Protein AF-W7D2L2-F1 (afdb_monomer_lite)

Secondary structure (DSSP, 8-state):
-EEEESS-----SEEEEPPTTHHHHHHIIIII----SS--EEEE-GGGT-GGGSSTT-EEEEEE-----GGG---HHHHHHHHTT---

Sequence (88 aa):
MYIGLDKNYPIAHQSVIFPKNAKKYSDELLSKKILSDDFAVYVINPSATDTTMAPIGHSALRLMVPVPNNQSHIDWEKEKPSFEKKSA

Foldseek 3Di:
DKDKFQADDPDAQKDKDAFPDNPVQCCCQEPVQHDDLTWMKIKGWVCNPDVVCHPPRMTMIDIDTRGHPCVSVDPCVVCVVVNVPRDD

pLDDT: mean 93.39, std 5.68, range [58.84, 97.69]

Organism: NCBI:txid1265822

Structure (mmCIF, N/CA/C/O backbone):
data_AF-W7D2L2-F1
#
_entry.id   AF-W7D2L2-F1
#
loop_
_atom_site.group_PDB
_atom_site.id
_atom_site.type_symbol
_atom_site.label_atom_id
_atom_site.label_alt_id
_atom_site.label_comp_id
_atom_site.label_asym_id
_atom_site.label_entity_id
_atom_site.label_seq_id
_atom_site.pdbx_PDB_ins_code
_atom_site.Cartn_x
_atom_site.Cartn_y
_atom_site.Cartn_z
_atom_site.occupancy
_atom_site.B_iso_or_equiv
_atom_site.auth_seq_id
_atom_site.auth_comp_id
_atom_site.auth_asym_id
_atom_site.auth_atom_id
_atom_site.pdbx_PDB_model_num
ATOM 1 N N . MET A 1 1 ? 4.572 -6.775 0.769 1.00 87.19 1 MET A N 1
ATOM 2 C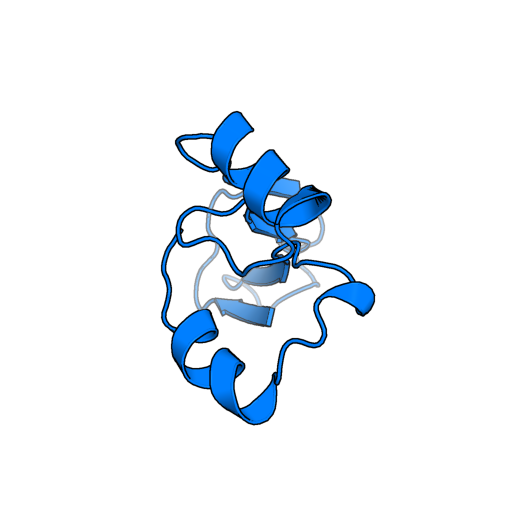 CA . MET A 1 1 ? 4.417 -7.854 -0.229 1.00 87.19 1 MET A CA 1
ATOM 3 C C . MET A 1 1 ? 5.298 -7.547 -1.434 1.00 87.19 1 MET A C 1
ATOM 5 O O . MET A 1 1 ? 5.390 -6.382 -1.803 1.00 87.19 1 MET A O 1
ATOM 9 N N . TYR A 1 2 ? 5.964 -8.548 -2.008 1.00 92.25 2 TYR A N 1
ATOM 10 C CA . TYR A 1 2 ? 6.731 -8.418 -3.254 1.00 92.25 2 TYR A CA 1
ATOM 11 C C . TYR A 1 2 ? 6.004 -9.201 -4.346 1.00 92.25 2 TYR A C 1
ATOM 13 O O . TYR A 1 2 ? 5.567 -10.319 -4.085 1.00 92.25 2 TYR A O 1
ATOM 21 N N . ILE A 1 3 ? 5.836 -8.610 -5.526 1.00 92.62 3 ILE A N 1
ATOM 22 C CA . ILE A 1 3 ? 5.055 -9.175 -6.628 1.00 92.62 3 ILE A CA 1
ATOM 23 C C . ILE A 1 3 ? 5.895 -9.121 -7.899 1.00 92.62 3 ILE A C 1
ATOM 25 O O . ILE A 1 3 ? 6.362 -8.052 -8.282 1.00 92.62 3 ILE A O 1
ATOM 29 N N . GLY A 1 4 ? 6.056 -10.261 -8.563 1.00 93.56 4 GLY A N 1
ATOM 30 C CA . GLY A 1 4 ? 6.494 -10.305 -9.955 1.00 93.56 4 GLY A CA 1
ATOM 31 C C . GLY A 1 4 ? 5.276 -10.283 -10.872 1.00 93.56 4 GLY A C 1
ATOM 32 O O . GLY A 1 4 ? 4.328 -11.033 -10.648 1.00 93.56 4 GLY A O 1
ATOM 33 N N . LEU A 1 5 ? 5.296 -9.424 -11.882 1.00 94.06 5 LEU A N 1
ATOM 34 C CA . LEU A 1 5 ? 4.259 -9.319 -12.899 1.00 94.06 5 LEU A CA 1
ATOM 35 C C . LEU A 1 5 ? 4.816 -9.779 -14.244 1.00 94.06 5 LEU A C 1
ATOM 37 O O . LEU A 1 5 ? 5.932 -9.426 -14.617 1.00 94.06 5 LEU A O 1
ATOM 41 N N . ASP A 1 6 ? 4.004 -10.526 -14.987 1.00 94.25 6 ASP A N 1
ATOM 42 C CA . ASP A 1 6 ? 4.301 -11.046 -16.330 1.00 94.25 6 ASP A CA 1
ATOM 43 C C . ASP A 1 6 ? 4.342 -9.958 -17.416 1.00 94.25 6 ASP A C 1
ATOM 45 O O . ASP A 1 6 ? 4.635 -10.226 -18.581 1.00 94.25 6 ASP A O 1
ATOM 49 N N . LYS A 1 7 ? 3.999 -8.727 -17.032 1.00 92.75 7 LYS A N 1
ATOM 50 C CA . LYS A 1 7 ? 3.874 -7.564 -17.900 1.00 92.75 7 LYS A CA 1
ATOM 51 C C . LYS A 1 7 ? 4.430 -6.322 -17.224 1.00 92.75 7 LYS A C 1
ATOM 53 O O . LYS A 1 7 ? 4.446 -6.193 -15.996 1.00 92.75 7 LYS A O 1
ATOM 58 N N . ASN A 1 8 ? 4.793 -5.360 -18.058 1.00 89.06 8 ASN A N 1
ATOM 59 C CA . ASN A 1 8 ? 5.035 -3.992 -17.637 1.00 89.06 8 ASN A CA 1
ATOM 60 C C . ASN A 1 8 ? 3.727 -3.212 -17.591 1.00 89.06 8 ASN A C 1
ATOM 62 O O . ASN A 1 8 ? 3.006 -3.122 -18.584 1.00 89.06 8 ASN A O 1
ATOM 66 N N . TYR A 1 9 ? 3.457 -2.609 -16.439 1.00 86.69 9 TYR A N 1
ATOM 67 C CA . TYR A 1 9 ? 2.371 -1.654 -16.266 1.00 86.69 9 TYR A CA 1
ATOM 68 C C . TYR A 1 9 ? 2.945 -0.235 -16.197 1.00 86.69 9 TYR A C 1
ATOM 70 O O . TYR A 1 9 ? 4.029 -0.056 -15.634 1.00 86.69 9 TYR A O 1
ATOM 78 N N . PRO A 1 10 ? 2.239 0.785 -16.721 1.00 89.19 10 PRO A N 1
ATOM 79 C CA . PRO A 1 10 ? 2.684 2.179 -16.700 1.00 89.19 10 PRO A CA 1
ATOM 80 C C . PRO A 1 10 ? 2.504 2.811 -15.306 1.00 89.19 10 PRO A C 1
ATOM 82 O O . PRO A 1 10 ? 1.863 3.845 -15.144 1.00 89.19 10 PRO A O 1
ATOM 85 N N . ILE A 1 11 ? 3.043 2.157 -14.278 1.00 93.00 11 ILE A N 1
ATOM 86 C CA . ILE A 1 11 ? 3.062 2.621 -12.891 1.00 93.00 11 ILE A CA 1
ATOM 87 C C . ILE A 1 11 ? 4.403 3.321 -12.668 1.00 93.00 11 ILE A C 1
ATOM 89 O O . ILE A 1 11 ? 5.452 2.745 -12.958 1.00 93.00 11 ILE A O 1
ATOM 93 N N . ALA A 1 12 ? 4.381 4.545 -12.141 1.00 95.75 12 ALA A N 1
ATOM 94 C CA . ALA A 1 12 ? 5.599 5.287 -11.823 1.00 95.75 12 ALA A CA 1
ATOM 95 C C . ALA A 1 12 ? 6.458 4.557 -10.775 1.00 95.75 12 ALA A C 1
ATOM 97 O O . ALA A 1 12 ? 5.941 3.749 -10.001 1.00 95.75 12 ALA A O 1
ATOM 98 N N . HIS A 1 13 ? 7.752 4.898 -10.698 1.00 96.12 13 HIS A N 1
ATOM 99 C CA . HIS A 1 13 ? 8.693 4.280 -9.749 1.00 96.12 13 HIS A CA 1
ATOM 100 C C . HIS A 1 13 ? 8.146 4.244 -8.320 1.00 96.12 13 HIS A C 1
ATOM 102 O O . HIS A 1 13 ? 8.269 3.238 -7.628 1.00 96.12 13 HIS A O 1
ATOM 108 N N . GLN A 1 14 ? 7.511 5.330 -7.890 1.00 97.06 14 GLN A N 1
ATOM 109 C CA . GLN A 1 14 ? 6.860 5.434 -6.597 1.00 97.06 14 GLN A CA 1
ATOM 110 C C . GLN A 1 14 ? 5.449 5.973 -6.801 1.00 97.06 14 GLN A C 1
ATOM 112 O O . GLN A 1 14 ? 5.263 7.035 -7.388 1.00 97.06 14 GLN A O 1
ATOM 117 N N . SER A 1 15 ? 4.460 5.232 -6.314 1.00 96.69 15 SER A N 1
ATOM 118 C CA . SER A 1 15 ? 3.048 5.608 -6.366 1.00 96.69 15 SER A CA 1
ATOM 119 C C . SER A 1 15 ? 2.383 5.346 -5.018 1.00 96.69 15 SER A C 1
ATOM 121 O O . SER A 1 15 ? 2.809 4.476 -4.256 1.00 96.69 15 SER A O 1
ATOM 123 N N . VAL A 1 16 ? 1.324 6.097 -4.723 1.00 95.88 16 VAL A N 1
ATOM 124 C CA . VAL A 1 16 ? 0.496 5.899 -3.530 1.00 95.88 16 VAL A CA 1
ATOM 125 C C . VAL A 1 16 ? -0.957 5.800 -3.965 1.00 95.88 16 VAL A C 1
ATOM 127 O O . VAL A 1 16 ? -1.463 6.685 -4.652 1.00 95.88 16 VAL A O 1
ATOM 130 N N . ILE A 1 17 ? -1.619 4.725 -3.554 1.00 95.12 17 ILE A N 1
ATOM 131 C CA . ILE A 1 17 ? -3.071 4.585 -3.628 1.00 95.12 17 ILE A CA 1
ATOM 132 C C . ILE A 1 17 ? -3.613 5.101 -2.303 1.00 95.12 17 ILE A C 1
ATOM 134 O O . ILE A 1 17 ? -3.243 4.593 -1.244 1.00 95.12 17 ILE A O 1
ATOM 138 N N . PHE A 1 18 ? -4.435 6.143 -2.359 1.00 95.44 18 PHE A N 1
ATOM 139 C CA . PHE A 1 18 ? -5.012 6.749 -1.166 1.00 95.44 18 PHE A CA 1
ATOM 140 C C . PHE A 1 18 ? -6.325 6.064 -0.781 1.00 95.44 18 PHE A C 1
ATOM 142 O O . PHE A 1 18 ? -7.098 5.708 -1.673 1.00 95.44 18 PHE A O 1
ATOM 149 N N . PRO A 1 19 ? -6.610 5.941 0.527 1.00 95.62 19 PRO A N 1
ATOM 150 C CA . PRO A 1 19 ? -7.911 5.487 0.989 1.00 95.62 19 PRO A CA 1
ATOM 151 C C . PRO A 1 19 ? -8.989 6.504 0.608 1.00 95.62 19 PRO A C 1
ATOM 153 O O . PRO A 1 19 ? -8.728 7.712 0.530 1.00 95.62 19 PRO A O 1
ATOM 156 N N . LYS A 1 20 ? -10.228 6.039 0.450 1.00 95.94 20 LYS A N 1
ATOM 157 C CA . LYS A 1 20 ? -11.381 6.906 0.148 1.00 95.94 20 LYS A CA 1
ATOM 158 C C . LYS A 1 20 ? -11.651 7.891 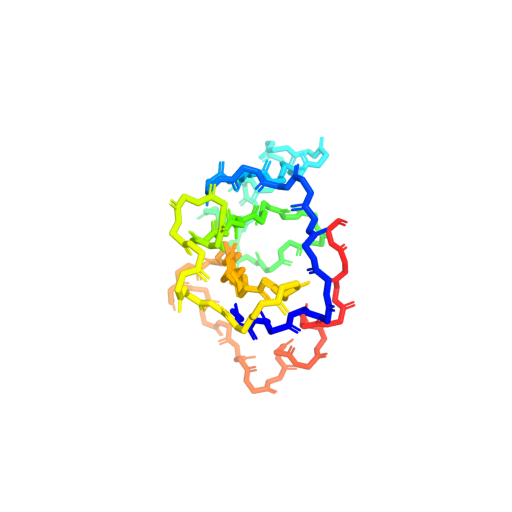1.282 1.00 95.94 20 LYS A C 1
ATOM 160 O O . LYS A 1 20 ? -12.052 9.026 1.031 1.00 95.94 20 LYS A O 1
ATOM 165 N N . ASN A 1 21 ? -11.424 7.477 2.531 1.00 96.12 21 ASN A N 1
ATOM 166 C CA . ASN A 1 21 ? -11.562 8.340 3.701 1.00 96.12 21 ASN A CA 1
ATOM 167 C C . ASN A 1 21 ? -10.273 8.398 4.532 1.00 96.12 21 ASN A C 1
ATOM 169 O O . ASN A 1 21 ? -10.134 7.735 5.561 1.00 96.12 21 ASN A O 1
ATOM 173 N N . ALA A 1 22 ? -9.355 9.278 4.127 1.00 94.81 22 ALA A N 1
ATOM 174 C CA . ALA A 1 22 ? -8.072 9.479 4.800 1.00 94.81 22 ALA A CA 1
ATOM 175 C C . ALA A 1 22 ? -8.195 9.852 6.289 1.00 94.81 22 ALA A C 1
ATOM 177 O O . ALA A 1 22 ? -7.368 9.430 7.096 1.00 94.81 22 ALA A O 1
ATOM 178 N N . LYS A 1 23 ? -9.233 10.607 6.679 1.00 96.62 23 LYS A N 1
ATOM 179 C CA . LYS A 1 23 ? -9.447 10.985 8.085 1.00 96.62 23 LYS A CA 1
ATOM 180 C C . LYS A 1 23 ? -9.815 9.770 8.933 1.00 96.62 23 LYS A C 1
ATOM 182 O O . LYS A 1 23 ? -9.243 9.589 10.004 1.00 96.62 23 LYS A O 1
ATOM 187 N N . LYS A 1 24 ? -10.755 8.948 8.455 1.00 96.81 24 LYS A N 1
ATOM 188 C CA . LYS A 1 24 ? -11.152 7.704 9.127 1.00 96.81 24 LYS A CA 1
ATOM 189 C C . LYS A 1 24 ? -9.964 6.748 9.221 1.00 96.81 24 LYS A C 1
ATOM 191 O O . LYS A 1 24 ? -9.671 6.279 10.313 1.00 96.81 24 LYS A O 1
ATOM 196 N N . TYR A 1 25 ? -9.260 6.540 8.111 1.00 96.44 25 TYR A N 1
ATOM 197 C CA . TYR A 1 25 ? -8.068 5.697 8.061 1.00 96.44 25 TYR A CA 1
ATOM 198 C C . TYR A 1 25 ? -7.007 6.137 9.082 1.00 96.44 25 TYR A C 1
ATOM 200 O O . TYR A 1 25 ? -6.509 5.320 9.850 1.00 96.44 25 TYR A O 1
ATOM 208 N N . SER A 1 26 ? -6.706 7.438 9.147 1.00 96.12 26 SER A N 1
ATOM 209 C CA . SER A 1 26 ? -5.730 7.984 10.098 1.00 96.12 26 SER A CA 1
ATOM 210 C C . SER A 1 26 ? -6.146 7.773 11.560 1.00 96.12 26 SER A C 1
ATOM 212 O O . SER A 1 26 ? -5.334 7.350 12.380 1.00 96.12 26 SER A O 1
ATOM 214 N N . ASP A 1 27 ? -7.420 8.000 11.890 1.00 97.69 27 ASP A N 1
ATOM 215 C CA . ASP A 1 27 ? -7.947 7.770 13.241 1.00 97.69 27 ASP A CA 1
ATOM 216 C C . ASP A 1 27 ? -7.919 6.284 13.639 1.00 97.69 27 ASP A C 1
ATOM 218 O O . ASP A 1 27 ? -7.548 5.936 14.762 1.00 97.69 27 ASP A O 1
ATOM 222 N N . GLU A 1 28 ? -8.263 5.391 12.711 1.00 96.62 28 GLU A N 1
ATOM 223 C CA . GLU A 1 28 ? -8.205 3.943 12.928 1.00 96.62 28 GLU A CA 1
ATOM 224 C C . GLU A 1 28 ? -6.774 3.452 13.148 1.00 96.62 28 GLU A C 1
ATOM 226 O O . GLU A 1 28 ? -6.525 2.665 14.063 1.00 96.62 28 GLU A O 1
ATOM 231 N N . LEU A 1 29 ? -5.836 3.977 12.362 1.00 95.94 29 LEU A N 1
ATOM 232 C CA . LEU A 1 29 ? -4.425 3.623 12.410 1.00 95.94 29 LEU A CA 1
ATOM 233 C C . LEU A 1 29 ? -3.738 4.118 13.692 1.00 95.94 29 LEU A C 1
ATOM 235 O O . LEU A 1 29 ? -3.017 3.360 14.344 1.00 95.94 29 LEU A O 1
ATOM 239 N N . LEU A 1 30 ? -3.930 5.397 14.031 1.00 96.19 30 LEU A N 1
ATOM 240 C CA . LEU A 1 30 ? -3.155 6.089 15.064 1.00 96.19 30 LEU A CA 1
ATOM 241 C C . LEU A 1 30 ? -3.830 6.053 16.438 1.00 96.19 30 LEU A C 1
ATOM 243 O O . LEU A 1 30 ? -3.162 5.788 17.439 1.00 96.19 30 LEU A O 1
ATOM 247 N N . SER A 1 31 ? -5.139 6.317 16.489 1.00 96.69 31 SER A N 1
ATOM 248 C CA . SER A 1 31 ? -5.884 6.443 17.746 1.00 96.69 31 SER A CA 1
ATOM 249 C C . SER A 1 31 ? -6.455 5.100 18.182 1.00 96.69 31 SER A C 1
ATOM 251 O O . SER A 1 31 ? -6.164 4.620 19.276 1.00 96.69 31 SER A O 1
ATOM 253 N N . LYS A 1 32 ? -7.275 4.484 17.320 1.00 97.12 32 LYS A N 1
ATOM 254 C CA . LYS A 1 32 ? -8.003 3.248 17.648 1.00 97.12 32 LYS A CA 1
ATOM 255 C C . LYS A 1 32 ? -7.116 2.014 17.573 1.00 97.12 32 LYS A C 1
ATOM 257 O O . LYS A 1 32 ? -7.421 1.019 18.221 1.00 97.12 32 LYS A O 1
ATOM 262 N N . LYS A 1 33 ? -6.026 2.096 16.805 1.00 96.88 33 LYS A N 1
ATOM 263 C CA . LYS A 1 33 ? -5.037 1.035 16.605 1.00 96.88 33 LYS A CA 1
ATOM 264 C C . LYS A 1 33 ? -5.652 -0.261 16.072 1.00 96.88 33 LYS A C 1
ATOM 266 O O . LYS A 1 33 ? -5.287 -1.351 16.501 1.00 96.88 33 LYS A O 1
ATOM 271 N N . ILE A 1 34 ? -6.566 -0.130 15.115 1.00 95.69 34 ILE A N 1
ATOM 272 C CA . ILE A 1 34 ? -7.230 -1.253 14.442 1.00 95.69 34 ILE A CA 1
ATOM 273 C C . ILE A 1 34 ? -6.841 -1.312 12.963 1.00 95.69 34 ILE A C 1
ATOM 275 O O . ILE A 1 34 ? -6.439 -0.309 12.372 1.00 95.69 34 ILE A O 1
ATOM 279 N N . LEU A 1 35 ? -6.968 -2.491 12.353 1.00 94.69 35 LEU A N 1
ATOM 280 C CA . LEU A 1 35 ? -6.770 -2.664 10.914 1.00 94.69 35 LEU A CA 1
ATOM 281 C C . LEU A 1 35 ? -7.966 -2.091 10.153 1.00 94.69 35 LEU A C 1
ATOM 283 O O . LEU A 1 35 ? -9.074 -2.614 10.257 1.00 94.69 35 LEU A O 1
ATOM 287 N N . SER A 1 36 ? -7.732 -1.038 9.373 1.00 93.44 36 SER A N 1
ATOM 288 C CA . SER A 1 36 ? -8.773 -0.436 8.538 1.00 93.44 36 SER A CA 1
ATOM 289 C C . SER A 1 36 ? -9.180 -1.356 7.377 1.00 93.44 36 SER A C 1
ATOM 291 O O . SER A 1 36 ? -8.397 -2.190 6.914 1.00 93.44 36 SER A O 1
ATOM 293 N N . ASP A 1 37 ? -10.412 -1.190 6.897 1.00 91.69 37 ASP A N 1
ATOM 294 C CA . ASP A 1 37 ? -10.907 -1.798 5.653 1.00 91.69 37 ASP A CA 1
ATOM 295 C C . ASP A 1 37 ? -10.573 -0.957 4.409 1.00 91.69 37 ASP A C 1
ATOM 297 O O . ASP A 1 37 ? -10.685 -1.452 3.294 1.00 91.69 37 ASP A O 1
ATOM 301 N N . ASP A 1 38 ? -10.173 0.305 4.595 1.00 93.56 38 ASP A N 1
ATOM 302 C CA . ASP A 1 38 ? -9.849 1.270 3.538 1.00 93.56 38 ASP A CA 1
ATOM 303 C C . ASP A 1 38 ? -8.505 1.921 3.884 1.00 93.56 38 ASP A C 1
ATOM 305 O O . ASP A 1 38 ? -8.414 2.742 4.799 1.00 93.56 38 ASP A O 1
ATOM 309 N N . PHE A 1 39 ? -7.435 1.504 3.207 1.00 95.00 39 PHE A N 1
ATOM 310 C CA . PHE A 1 39 ? -6.061 1.823 3.594 1.00 95.00 39 PHE A CA 1
ATOM 311 C C . PHE A 1 39 ? -5.225 2.362 2.438 1.00 95.00 39 PHE A C 1
ATOM 313 O O . PHE A 1 39 ? -5.479 2.103 1.265 1.00 95.00 39 PHE A O 1
ATOM 320 N N . ALA A 1 40 ? -4.175 3.103 2.792 1.00 95.94 40 ALA A N 1
ATOM 321 C CA . ALA A 1 40 ? -3.192 3.544 1.816 1.00 95.94 40 ALA A CA 1
ATOM 322 C C . ALA A 1 40 ? -2.290 2.379 1.380 1.00 95.94 40 ALA A C 1
ATOM 324 O O . ALA A 1 40 ? -1.798 1.626 2.223 1.00 95.94 40 ALA A O 1
ATOM 325 N N . VAL A 1 41 ? -1.997 2.288 0.082 1.00 95.75 41 VAL A N 1
ATOM 326 C CA . VAL A 1 41 ? -1.019 1.335 -0.464 1.00 95.75 41 VAL A CA 1
ATOM 327 C C . VAL A 1 41 ? 0.118 2.099 -1.122 1.00 95.75 41 VAL A C 1
ATOM 329 O O . VAL A 1 41 ? -0.080 2.828 -2.092 1.00 95.75 41 VAL A O 1
ATOM 332 N N . TYR A 1 42 ? 1.328 1.900 -0.616 1.00 96.31 42 TYR A N 1
ATOM 333 C CA . TYR A 1 42 ? 2.548 2.364 -1.260 1.00 96.31 42 TYR A CA 1
ATOM 334 C C . TYR A 1 42 ? 2.999 1.319 -2.272 1.00 96.31 42 TYR A C 1
ATOM 336 O O . TYR A 1 42 ? 3.190 0.152 -1.924 1.00 96.31 42 TYR A O 1
ATOM 344 N N . VAL A 1 43 ? 3.178 1.755 -3.513 1.00 96.56 43 VAL A N 1
ATOM 345 C CA . VAL A 1 43 ? 3.618 0.934 -4.638 1.00 96.56 43 VAL A CA 1
ATOM 346 C C . VAL A 1 43 ? 4.995 1.420 -5.065 1.00 96.56 43 VAL A C 1
ATOM 348 O O . VAL A 1 43 ? 5.150 2.575 -5.461 1.00 96.56 43 VAL A O 1
ATOM 351 N N . ILE A 1 44 ? 5.989 0.540 -4.999 1.00 96.94 44 ILE A N 1
ATOM 352 C CA . ILE A 1 44 ? 7.329 0.792 -5.533 1.00 96.94 44 ILE A CA 1
ATOM 353 C C . ILE A 1 44 ? 7.536 -0.110 -6.749 1.00 96.94 44 ILE A C 1
ATOM 355 O O . ILE A 1 44 ? 7.474 -1.333 -6.621 1.00 96.94 44 ILE A O 1
ATOM 359 N N . ASN A 1 45 ? 7.772 0.500 -7.908 1.00 96.50 45 ASN A N 1
ATOM 360 C CA . ASN A 1 45 ? 8.021 -0.142 -9.196 1.00 96.50 45 ASN A CA 1
ATOM 361 C C . ASN A 1 45 ? 9.432 0.215 -9.705 1.00 96.50 45 ASN A C 1
ATOM 363 O O . ASN A 1 45 ? 9.571 1.090 -10.562 1.00 96.50 45 ASN A O 1
ATOM 367 N N . PRO A 1 46 ? 10.501 -0.425 -9.203 1.00 94.62 46 PRO A N 1
ATOM 368 C CA . PRO A 1 46 ? 11.861 -0.124 -9.646 1.00 94.62 46 PRO A CA 1
ATOM 369 C C . PRO A 1 46 ? 12.064 -0.344 -11.157 1.00 94.62 46 PRO A C 1
ATOM 371 O O . PRO A 1 46 ? 12.835 0.390 -11.777 1.00 94.62 46 PRO A O 1
ATOM 374 N N . SER A 1 47 ? 11.308 -1.265 -11.773 1.00 94.00 47 SER A N 1
ATOM 375 C CA . SER A 1 47 ? 11.342 -1.540 -13.218 1.00 94.00 47 SER A CA 1
ATOM 376 C C . SER A 1 47 ? 10.931 -0.345 -14.090 1.00 94.00 47 SER A C 1
ATOM 378 O O . SER A 1 47 ? 11.238 -0.328 -15.278 1.00 94.00 47 SER A O 1
ATOM 380 N N . ALA A 1 48 ? 10.272 0.672 -13.520 1.00 93.25 48 ALA A N 1
ATOM 381 C CA . ALA A 1 48 ? 9.956 1.916 -14.224 1.00 93.25 48 ALA A CA 1
ATOM 382 C C . ALA A 1 48 ? 11.189 2.800 -14.492 1.00 93.25 48 ALA A C 1
ATOM 384 O O . ALA A 1 48 ? 11.132 3.680 -15.348 1.00 93.25 48 ALA A O 1
ATOM 385 N N . THR A 1 49 ? 12.281 2.613 -13.747 1.00 93.69 49 THR A N 1
ATOM 386 C CA . THR A 1 49 ? 13.519 3.400 -13.893 1.00 93.69 49 THR A CA 1
ATOM 387 C C . THR A 1 49 ? 14.701 2.534 -14.300 1.00 93.69 49 THR A C 1
ATOM 389 O O . THR A 1 49 ? 15.543 2.989 -15.066 1.00 93.69 49 THR A O 1
ATOM 392 N N . ASP A 1 50 ? 14.753 1.294 -13.820 1.00 93.00 50 ASP A N 1
ATOM 393 C CA . ASP A 1 50 ? 15.819 0.349 -14.124 1.00 93.00 50 ASP A CA 1
ATOM 394 C C . ASP A 1 50 ? 15.226 -0.955 -14.667 1.00 93.00 50 ASP A C 1
ATOM 396 O O . ASP A 1 50 ? 14.667 -1.774 -13.934 1.00 93.00 50 ASP A O 1
ATOM 400 N N . THR A 1 51 ? 15.367 -1.163 -15.976 1.00 90.12 51 THR A N 1
ATOM 401 C CA . THR A 1 51 ? 14.832 -2.336 -16.676 1.00 90.12 51 THR A CA 1
ATOM 402 C C . THR A 1 51 ? 15.545 -3.641 -16.317 1.00 90.12 51 THR A C 1
ATOM 404 O O . THR A 1 51 ? 15.098 -4.694 -16.754 1.00 90.12 51 THR A O 1
ATOM 407 N N . THR A 1 52 ? 16.641 -3.606 -15.548 1.00 93.12 52 THR A N 1
ATOM 408 C CA . THR A 1 52 ? 17.343 -4.814 -15.074 1.00 93.12 52 THR A CA 1
ATOM 409 C C . THR A 1 52 ? 16.716 -5.415 -13.814 1.00 93.12 52 THR A C 1
ATOM 411 O O . THR A 1 52 ? 17.007 -6.553 -13.452 1.00 93.12 52 THR A O 1
ATOM 414 N N . MET A 1 53 ? 15.799 -4.682 -13.175 1.00 93.94 53 MET A N 1
ATOM 415 C CA . MET A 1 53 ? 15.135 -5.085 -11.931 1.00 93.94 53 MET A CA 1
ATOM 416 C C . MET A 1 53 ? 14.112 -6.214 -12.109 1.00 93.94 53 MET A C 1
ATOM 418 O O . MET A 1 53 ? 13.627 -6.770 -11.124 1.00 93.94 53 MET A O 1
ATOM 422 N N . ALA A 1 54 ? 13.769 -6.549 -13.352 1.00 94.75 54 ALA A N 1
ATOM 423 C CA . ALA A 1 54 ? 12.920 -7.674 -13.716 1.00 94.75 54 ALA A CA 1
ATOM 424 C 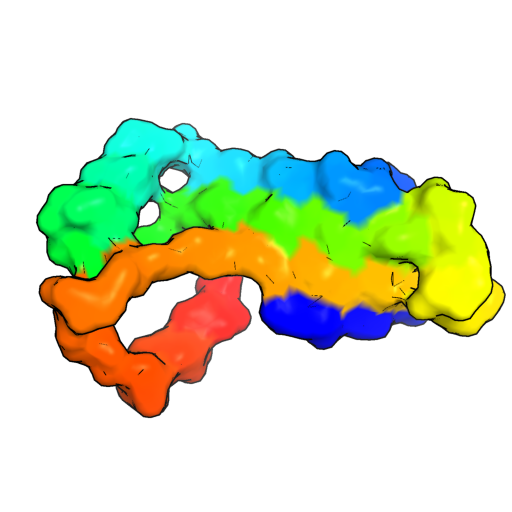C . ALA A 1 54 ? 13.327 -8.206 -15.106 1.00 94.75 54 ALA A C 1
ATOM 426 O O . ALA A 1 54 ? 14.000 -7.499 -15.857 1.00 94.75 54 ALA A O 1
ATOM 427 N N . PRO A 1 55 ? 12.933 -9.439 -15.478 1.00 94.75 55 PRO A N 1
ATOM 428 C CA . PRO A 1 55 ? 13.107 -9.931 -16.842 1.00 94.75 55 PRO A CA 1
ATOM 429 C C . PRO A 1 55 ? 12.485 -9.000 -17.892 1.00 94.75 55 PRO A C 1
ATOM 431 O O . PRO A 1 55 ? 11.545 -8.256 -17.613 1.00 94.75 55 PRO A O 1
ATOM 434 N N . ILE A 1 56 ? 12.966 -9.076 -19.135 1.00 91.50 56 ILE A N 1
ATOM 435 C CA . ILE A 1 56 ? 12.438 -8.257 -20.235 1.00 91.50 56 ILE A CA 1
ATOM 436 C C . ILE A 1 56 ? 10.919 -8.466 -20.362 1.00 91.50 56 ILE A C 1
ATOM 438 O O . ILE A 1 56 ? 10.422 -9.593 -20.372 1.00 91.50 56 ILE A O 1
ATOM 442 N N . GLY A 1 57 ? 10.180 -7.357 -20.434 1.00 90.50 57 GLY A N 1
ATOM 443 C CA . GLY A 1 57 ? 8.716 -7.349 -20.519 1.00 90.50 57 GLY A CA 1
ATOM 444 C C . GLY A 1 57 ? 7.978 -7.561 -19.192 1.00 90.50 57 GLY A C 1
ATOM 445 O O . GLY A 1 57 ? 6.758 -7.447 -19.190 1.00 90.50 57 GLY A O 1
ATOM 446 N N . HIS A 1 58 ? 8.686 -7.815 -18.090 1.00 94.50 58 HIS A N 1
ATOM 447 C CA . HIS A 1 58 ? 8.136 -8.058 -16.754 1.00 94.50 58 HIS A CA 1
ATOM 448 C C . HIS A 1 58 ? 8.432 -6.886 -15.817 1.00 94.50 58 HIS A C 1
ATOM 450 O O . HIS A 1 58 ? 9.412 -6.166 -16.009 1.00 94.50 58 HIS A O 1
ATOM 456 N N . SER A 1 59 ? 7.639 -6.747 -14.752 1.00 93.69 59 SER A N 1
ATOM 457 C CA . SER A 1 59 ? 7.901 -5.773 -13.685 1.00 93.69 59 SER A CA 1
ATOM 458 C C . SER A 1 59 ? 7.941 -6.429 -12.309 1.00 93.69 59 SER A C 1
ATOM 460 O O . SER A 1 59 ? 7.234 -7.399 -12.038 1.00 93.69 59 SER A O 1
ATOM 462 N N . ALA A 1 60 ? 8.779 -5.892 -11.426 1.00 93.50 60 ALA A N 1
ATOM 463 C CA . ALA A 1 60 ? 8.799 -6.252 -10.015 1.00 93.50 60 ALA A CA 1
ATOM 464 C C . ALA A 1 60 ? 8.193 -5.107 -9.201 1.00 93.50 60 ALA A C 1
ATOM 466 O O . ALA A 1 60 ? 8.648 -3.972 -9.304 1.00 93.50 60 ALA A O 1
ATOM 467 N N . LEU A 1 61 ? 7.185 -5.396 -8.379 1.00 95.50 61 LEU A N 1
ATOM 468 C CA . LEU A 1 61 ? 6.549 -4.433 -7.486 1.00 95.50 61 LEU A CA 1
ATOM 469 C C . LEU A 1 61 ? 6.802 -4.784 -6.022 1.00 95.50 61 LEU A C 1
ATOM 471 O O . LEU A 1 61 ? 6.746 -5.944 -5.612 1.00 95.50 61 LEU A O 1
ATOM 475 N N . ARG A 1 62 ? 6.977 -3.755 -5.196 1.00 95.25 62 ARG A N 1
ATOM 476 C CA . ARG A 1 62 ? 6.885 -3.857 -3.739 1.00 95.25 62 ARG A CA 1
ATOM 4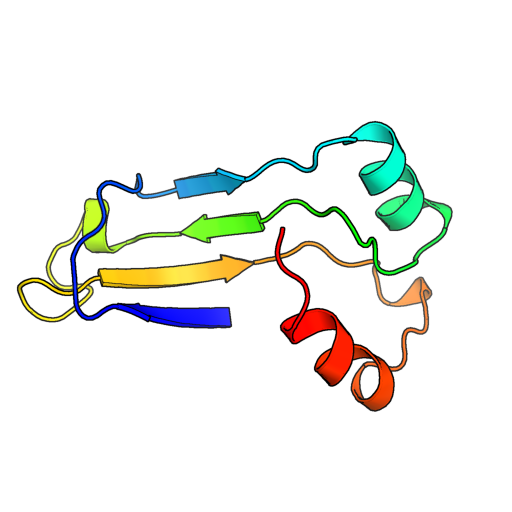77 C C . ARG A 1 62 ? 5.677 -3.063 -3.264 1.00 95.25 62 ARG A C 1
ATOM 479 O O . ARG A 1 62 ? 5.615 -1.853 -3.458 1.00 95.25 62 ARG A O 1
ATOM 486 N N . LEU A 1 63 ? 4.747 -3.755 -2.611 1.00 94.88 63 LEU A N 1
ATOM 487 C CA . LEU A 1 63 ? 3.568 -3.167 -1.984 1.00 94.88 63 LEU A CA 1
ATOM 488 C C . LEU A 1 63 ? 3.751 -3.077 -0.470 1.00 94.88 63 LEU A C 1
ATOM 490 O O . LEU A 1 63 ? 4.151 -4.057 0.175 1.00 94.88 63 LEU A O 1
ATOM 494 N N . MET A 1 64 ? 3.436 -1.917 0.098 1.00 94.88 64 MET A N 1
ATOM 495 C CA . MET A 1 64 ? 3.472 -1.669 1.538 1.00 94.88 64 MET A CA 1
ATOM 496 C C . MET A 1 64 ? 2.178 -1.003 2.000 1.00 94.88 64 MET A C 1
ATOM 498 O O . MET A 1 64 ? 1.735 -0.024 1.408 1.00 94.88 64 MET A O 1
ATOM 502 N N . VAL A 1 65 ? 1.609 -1.521 3.085 1.00 94.56 65 VAL A N 1
ATOM 503 C CA . VAL A 1 65 ? 0.422 -0.965 3.740 1.00 94.56 65 VAL A CA 1
ATOM 504 C C . VAL A 1 65 ? 0.820 -0.566 5.159 1.00 94.56 65 VAL A C 1
ATOM 506 O O . VAL A 1 65 ? 1.372 -1.407 5.874 1.00 94.56 65 VAL A O 1
ATOM 509 N N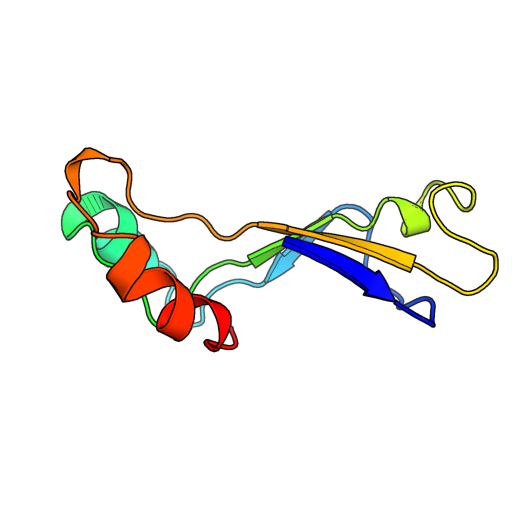 . PRO A 1 66 ? 0.609 0.692 5.580 1.00 94.62 66 PRO A N 1
ATOM 510 C CA . PRO A 1 66 ? 0.813 1.076 6.968 1.00 94.62 66 PRO A CA 1
ATOM 511 C C . PRO A 1 66 ? -0.222 0.395 7.860 1.00 94.62 66 PRO A C 1
ATOM 513 O O . PRO A 1 66 ? -1.408 0.349 7.544 1.00 94.62 66 PRO A O 1
ATOM 516 N N . VAL A 1 67 ? 0.243 -0.114 8.993 1.00 95.19 67 VAL A N 1
ATOM 517 C CA . VAL A 1 67 ? -0.586 -0.787 9.995 1.00 95.19 67 VAL A CA 1
ATOM 518 C C . VAL A 1 67 ? -0.334 -0.165 11.366 1.00 95.19 67 VAL A C 1
ATOM 520 O O . VAL A 1 67 ? 0.702 0.492 11.547 1.00 95.19 67 VAL A O 1
ATOM 523 N N . PRO A 1 68 ? -1.260 -0.320 12.329 1.00 96.69 68 PRO A N 1
ATOM 524 C CA . PRO A 1 68 ? -1.048 0.176 13.678 1.00 96.69 68 PRO A CA 1
ATOM 525 C C . PRO A 1 68 ? 0.263 -0.350 14.261 1.00 96.69 68 PRO A C 1
ATOM 527 O O . PRO A 1 68 ? 0.669 -1.483 13.999 1.00 96.69 68 PRO A O 1
ATOM 530 N N . ASN A 1 69 ? 0.924 0.467 15.078 1.00 95.31 69 ASN A N 1
ATOM 531 C CA . ASN A 1 69 ? 2.141 0.037 15.762 1.00 95.31 69 ASN A CA 1
ATOM 532 C C . ASN A 1 69 ? 1.853 -1.080 16.791 1.00 95.31 69 ASN A C 1
ATOM 534 O O . ASN A 1 69 ? 0.702 -1.409 17.085 1.00 95.31 69 ASN A O 1
ATOM 538 N N . ASN A 1 70 ? 2.905 -1.637 17.395 1.00 96.69 70 ASN A N 1
ATOM 539 C CA . ASN A 1 70 ? 2.796 -2.796 18.292 1.00 96.69 70 ASN A CA 1
ATOM 540 C C . ASN A 1 70 ? 2.018 -2.540 19.598 1.00 96.69 70 ASN A C 1
ATOM 542 O O . ASN A 1 70 ? 1.671 -3.496 20.284 1.00 96.69 70 ASN A O 1
ATOM 546 N N . GLN A 1 71 ? 1.681 -1.288 19.933 1.00 96.00 71 GLN A N 1
ATOM 547 C CA . GLN A 1 71 ? 0.763 -0.989 21.043 1.00 96.00 71 GLN A CA 1
ATOM 548 C C . GLN A 1 71 ? -0.697 -1.355 20.722 1.00 96.00 71 GLN A C 1
ATOM 550 O O . GLN A 1 71 ? -1.574 -1.154 21.556 1.00 96.00 71 GLN A O 1
ATOM 555 N N . SER A 1 72 ? -0.977 -1.801 19.496 1.00 96.56 72 SER A N 1
ATOM 556 C CA . SER A 1 72 ? -2.268 -2.352 19.079 1.00 96.56 72 SER A CA 1
ATOM 557 C C . SER A 1 72 ? -2.524 -3.755 19.627 1.00 96.56 72 SER A C 1
ATOM 559 O O . SER A 1 72 ? -3.675 -4.163 19.718 1.00 96.56 72 SER A O 1
ATOM 561 N N . HIS A 1 73 ? -1.462 -4.492 19.978 1.00 96.75 73 HIS A N 1
ATOM 562 C CA . HIS A 1 73 ? -1.539 -5.898 20.385 1.00 96.75 73 HIS A CA 1
ATOM 563 C C . HIS A 1 73 ? -2.273 -6.797 19.371 1.00 96.75 73 HIS A C 1
ATOM 565 O O . HIS A 1 73 ? -2.865 -7.805 19.753 1.00 96.75 73 HIS A O 1
ATOM 571 N N . ILE A 1 74 ? -2.234 -6.437 18.081 1.00 96.31 74 ILE A N 1
ATOM 572 C CA . ILE A 1 74 ? -2.826 -7.231 17.001 1.00 96.31 74 ILE A CA 1
ATOM 573 C C . ILE A 1 74 ? -2.174 -8.617 16.959 1.00 96.31 74 ILE A C 1
ATOM 575 O O . ILE A 1 74 ? -0.953 -8.743 16.848 1.00 96.31 74 ILE A O 1
ATOM 579 N N . ASP A 1 75 ? -3.013 -9.650 17.008 1.00 96.44 75 ASP A N 1
ATOM 580 C CA . ASP A 1 75 ? -2.615 -11.028 16.746 1.00 96.44 75 ASP A CA 1
ATOM 581 C C . ASP A 1 75 ? -2.511 -11.246 15.233 1.00 96.44 75 ASP A C 1
ATOM 583 O O . ASP A 1 75 ? -3.503 -11.450 14.528 1.00 96.44 75 ASP A O 1
ATOM 587 N N . TRP A 1 76 ? -1.287 -11.174 14.719 1.00 94.69 76 TRP A N 1
ATOM 588 C CA . TRP A 1 76 ? -1.035 -11.293 13.289 1.00 94.69 76 TRP A CA 1
ATOM 589 C C . TRP A 1 76 ? -1.283 -12.693 12.735 1.00 94.69 76 TRP A C 1
ATOM 591 O O . TRP A 1 76 ? -1.666 -12.794 11.573 1.00 94.69 76 TRP A O 1
ATOM 601 N N . GLU A 1 77 ? -1.123 -13.751 13.531 1.00 95.69 77 GLU A N 1
ATOM 602 C CA . GLU A 1 77 ? -1.412 -15.117 13.073 1.00 95.69 77 GLU A CA 1
ATOM 603 C C . GLU A 1 77 ? -2.904 -15.273 12.765 1.00 95.69 77 GLU A C 1
ATOM 605 O O . GLU A 1 77 ? -3.291 -15.921 11.791 1.00 95.69 77 GLU A O 1
ATOM 610 N N . LYS A 1 78 ? -3.748 -14.591 13.547 1.00 95.62 78 LYS A N 1
ATOM 611 C CA . LYS A 1 78 ? -5.192 -14.548 13.329 1.00 95.62 78 LYS A CA 1
ATOM 612 C C . LYS A 1 78 ? -5.614 -13.574 12.225 1.00 95.62 78 LYS A C 1
ATOM 614 O O . LYS A 1 78 ? -6.475 -13.912 11.413 1.00 95.62 78 LYS A O 1
ATOM 619 N N . GLU A 1 79 ? -5.053 -12.367 12.195 1.00 93.75 79 GLU A N 1
ATOM 620 C CA . GLU A 1 79 ? -5.547 -11.284 11.329 1.00 93.75 79 GLU A CA 1
ATOM 621 C C . GLU A 1 79 ? -4.984 -11.326 9.899 1.00 93.75 79 GLU A C 1
ATOM 623 O O . GLU A 1 79 ? -5.677 -10.963 8.941 1.00 93.75 79 GLU A O 1
ATOM 628 N N . LYS A 1 80 ? -3.745 -11.804 9.717 1.00 90.94 80 LYS A N 1
ATOM 629 C CA . LYS A 1 80 ? -3.050 -11.803 8.419 1.00 90.94 80 LYS A CA 1
ATOM 630 C C . LYS A 1 80 ? -3.847 -12.474 7.286 1.00 90.94 80 LYS A C 1
ATOM 632 O O . LYS A 1 80 ? -3.961 -11.842 6.234 1.00 90.94 80 LYS A O 1
ATOM 637 N N . PRO A 1 81 ? -4.456 -13.670 7.455 1.00 91.94 81 PRO A N 1
ATOM 638 C CA . PRO A 1 81 ? -5.179 -14.332 6.364 1.00 91.94 81 PRO A CA 1
ATOM 639 C C . PRO A 1 81 ? -6.382 -13.536 5.842 1.00 91.94 81 PRO A C 1
ATOM 641 O O . PRO A 1 81 ? -6.747 -13.660 4.672 1.00 91.94 81 PRO A O 1
ATOM 644 N N . SER A 1 82 ? -7.023 -12.751 6.714 1.00 90.44 82 SER A N 1
ATOM 645 C CA . SER A 1 82 ? -8.132 -11.868 6.345 1.00 90.44 82 SER A CA 1
ATOM 646 C C . SER A 1 82 ? -7.608 -10.592 5.691 1.00 90.44 82 SER A C 1
ATOM 648 O O . SER A 1 82 ? -8.091 -10.185 4.637 1.00 90.44 82 SER A O 1
ATOM 650 N N . PHE A 1 83 ? -6.567 -9.995 6.277 1.00 90.12 83 PHE A N 1
ATOM 651 C CA . PHE A 1 83 ? -5.990 -8.740 5.809 1.00 90.12 83 PHE A CA 1
ATOM 652 C C . PHE A 1 83 ? -5.381 -8.843 4.404 1.00 90.12 83 PHE A C 1
ATOM 654 O O . PHE A 1 83 ? -5.614 -7.967 3.580 1.00 90.12 83 PHE A O 1
ATOM 661 N N . GLU A 1 84 ? -4.676 -9.934 4.086 1.00 86.00 84 GLU A N 1
ATOM 662 C CA . GLU A 1 84 ? -4.082 -10.154 2.755 1.00 86.00 84 GLU A CA 1
ATOM 663 C C . GLU A 1 84 ? -5.123 -10.280 1.631 1.00 86.00 84 GLU A C 1
ATOM 665 O O . GLU A 1 84 ? -4.805 -10.040 0.468 1.00 86.00 84 GLU A O 1
ATOM 670 N N . LYS A 1 85 ? -6.369 -10.640 1.963 1.00 85.25 85 LYS A N 1
ATOM 671 C CA . LYS A 1 85 ? -7.471 -10.750 0.996 1.00 8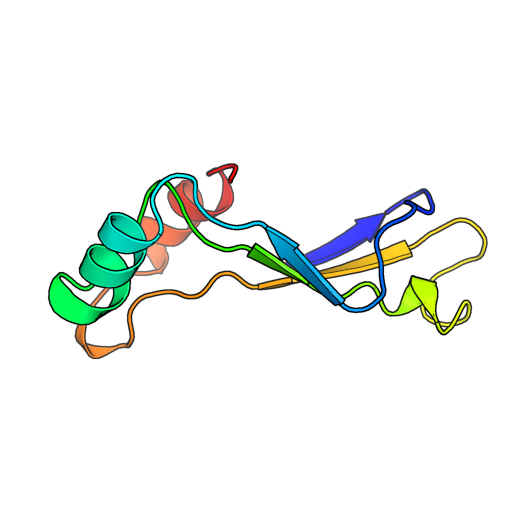5.25 85 LYS A CA 1
ATOM 672 C C . LYS A 1 85 ? -8.199 -9.429 0.766 1.00 85.25 85 LYS A C 1
ATOM 674 O O . LYS A 1 85 ? -9.023 -9.355 -0.145 1.00 85.25 85 LYS A O 1
ATOM 679 N N . LYS A 1 86 ? -7.941 -8.405 1.585 1.00 81.56 86 LYS A N 1
ATOM 680 C CA . LYS A 1 86 ? -8.568 -7.094 1.413 1.00 81.56 86 LYS A CA 1
ATOM 681 C C . LYS A 1 86 ? -7.964 -6.393 0.199 1.00 81.56 86 LYS A C 1
ATOM 683 O O . LYS A 1 86 ? -6.748 -6.273 0.072 1.00 81.56 86 LYS A O 1
ATOM 688 N N . SER A 1 87 ? -8.830 -5.905 -0.678 1.00 64.31 87 SER A N 1
ATOM 689 C CA . SER A 1 87 ? -8.470 -4.995 -1.762 1.00 64.31 87 SER A CA 1
ATOM 690 C C . SER A 1 87 ? -8.661 -3.551 -1.302 1.00 64.31 87 SER A C 1
ATOM 692 O O . SER A 1 87 ? -9.713 -3.244 -0.739 1.00 64.31 87 SER A O 1
ATOM 694 N N . ALA A 1 88 ? -7.670 -2.696 -1.561 1.00 58.84 88 ALA A N 1
ATOM 695 C CA . ALA A 1 88 ? -7.808 -1.242 -1.445 1.00 58.84 88 ALA A CA 1
ATOM 696 C C . ALA A 1 88 ? -8.740 -0.677 -2.532 1.00 58.84 88 ALA A C 1
ATOM 698 O O . ALA A 1 88 ? -8.757 -1.256 -3.644 1.00 58.84 88 ALA A O 1
#

Radius of gyration: 15.22 Å; chains: 1; bounding box: 29×26×42 Å